Protein AF-N9P7G6-F1 (afdb_monomer_lite)

Sequence (54 aa):
MDSMNQVVEPTPFDDAQWLWCADWCKKKGLSPYDAKNWADAKFEYLKAQGENND

Radius of gyration: 13.93 Å; chains: 1; bounding box: 35×23×42 Å

Structure (mmCIF, N/CA/C/O backbone):
data_AF-N9P7G6-F1
#
_entry.id   AF-N9P7G6-F1
#
loop_
_atom_site.group_PDB
_atom_site.id
_atom_site.type_symbol
_atom_site.label_atom_id
_atom_site.label_alt_id
_atom_site.label_comp_id
_atom_site.label_asym_id
_atom_site.label_entity_id
_atom_site.label_seq_id
_atom_site.pdbx_PDB_ins_code
_atom_site.Cartn_x
_atom_site.Cartn_y
_atom_site.Cartn_z
_atom_site.occupancy
_atom_site.B_iso_or_equiv
_atom_site.auth_seq_id
_atom_site.auth_comp_id
_atom_site.auth_asym_id
_atom_site.auth_atom_id
_atom_site.pdbx_PDB_model_num
ATOM 1 N N . MET A 1 1 ? 25.046 15.138 -24.816 1.00 45.34 1 MET A N 1
ATOM 2 C CA . MET A 1 1 ? 23.731 15.325 -24.157 1.00 45.34 1 MET A CA 1
ATOM 3 C C . MET A 1 1 ? 23.195 13.929 -23.957 1.00 45.34 1 MET A C 1
ATOM 5 O O . MET A 1 1 ? 22.377 13.454 -24.731 1.00 45.34 1 MET A O 1
ATOM 9 N N . ASP A 1 2 ? 23.760 13.231 -22.986 1.00 45.16 2 ASP A N 1
ATOM 10 C CA . ASP A 1 2 ? 23.633 11.784 -22.884 1.00 45.16 2 ASP A CA 1
ATOM 11 C C . ASP A 1 2 ? 22.696 11.527 -21.718 1.00 45.16 2 ASP A C 1
ATOM 13 O O . ASP A 1 2 ? 23.100 11.262 -20.589 1.00 45.16 2 ASP A O 1
ATOM 17 N N . SER A 1 3 ? 21.412 11.755 -22.000 1.00 51.59 3 SER A N 1
ATOM 18 C CA . SER A 1 3 ? 20.315 11.381 -21.121 1.00 51.59 3 SER A CA 1
ATOM 19 C C . SER A 1 3 ? 20.275 9.858 -21.116 1.00 51.59 3 SER A C 1
ATOM 21 O O . SER A 1 3 ? 19.624 9.226 -21.946 1.00 51.59 3 SER A O 1
ATOM 23 N N . MET A 1 4 ? 21.090 9.264 -20.242 1.00 54.59 4 MET A N 1
ATOM 24 C CA . MET A 1 4 ? 21.025 7.847 -19.938 1.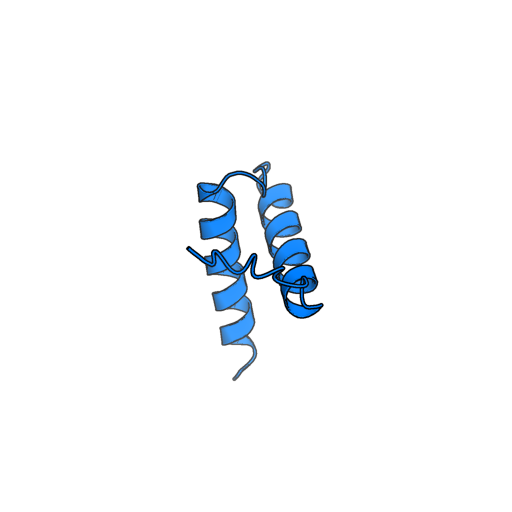00 54.59 4 MET A CA 1
ATOM 25 C C . MET A 1 4 ? 19.630 7.594 -19.378 1.00 54.59 4 MET A C 1
ATOM 27 O O . MET A 1 4 ? 19.336 7.925 -18.232 1.00 54.59 4 MET A O 1
ATOM 31 N N . ASN A 1 5 ? 18.763 7.065 -20.240 1.00 55.09 5 ASN A N 1
ATOM 32 C CA . ASN A 1 5 ? 17.518 6.409 -19.883 1.00 55.09 5 ASN A CA 1
ATOM 33 C C . ASN A 1 5 ? 17.877 5.317 -18.872 1.00 55.09 5 ASN A C 1
ATOM 35 O O . ASN A 1 5 ? 18.243 4.202 -19.244 1.00 55.09 5 ASN A O 1
ATOM 39 N N . GLN A 1 6 ? 17.852 5.668 -17.589 1.00 57.34 6 GLN A N 1
ATOM 40 C CA . GLN A 1 6 ? 17.930 4.714 -16.502 1.00 57.34 6 GLN A CA 1
ATOM 41 C C . GLN A 1 6 ? 16.607 3.954 -16.563 1.00 57.34 6 GLN A C 1
ATOM 43 O O . GLN A 1 6 ? 15.598 4.379 -16.004 1.00 57.34 6 GLN A O 1
ATOM 48 N N . VAL A 1 7 ? 16.589 2.873 -17.345 1.00 57.91 7 VAL A N 1
ATOM 49 C CA . VAL A 1 7 ? 15.563 1.843 -17.236 1.00 57.91 7 VAL A CA 1
ATOM 50 C C . VAL A 1 7 ? 15.732 1.311 -15.821 1.00 57.91 7 VAL A C 1
ATOM 52 O O . VAL A 1 7 ? 16.616 0.506 -15.549 1.00 57.91 7 VAL A O 1
ATOM 55 N N . VAL A 1 8 ? 14.975 1.883 -14.887 1.00 59.03 8 VAL A N 1
ATOM 56 C CA . VAL A 1 8 ? 14.824 1.334 -13.547 1.00 59.03 8 VAL A CA 1
ATOM 57 C C . VAL A 1 8 ? 14.090 0.025 -13.774 1.00 59.03 8 VAL A C 1
ATOM 59 O O . VAL A 1 8 ? 12.877 0.016 -13.970 1.00 59.03 8 VAL A O 1
ATOM 62 N N . GLU A 1 9 ? 14.847 -1.064 -13.892 1.00 55.47 9 GLU A N 1
ATOM 63 C CA . GLU A 1 9 ? 14.272 -2.399 -13.892 1.00 55.47 9 GLU A CA 1
ATOM 64 C C . GLU A 1 9 ? 13.487 -2.517 -12.580 1.00 55.47 9 GLU A C 1
ATOM 66 O O . GLU A 1 9 ? 14.088 -2.308 -11.520 1.00 55.47 9 GLU A O 1
ATOM 71 N N . PRO A 1 10 ? 12.158 -2.742 -12.622 1.00 52.69 10 PRO A N 1
ATOM 72 C CA . PRO A 1 10 ? 11.377 -2.874 -11.405 1.00 52.69 10 PRO A CA 1
ATOM 73 C C . PRO A 1 10 ? 11.978 -4.035 -10.627 1.00 52.69 10 PRO A C 1
ATOM 75 O O . PRO A 1 10 ? 12.011 -5.175 -11.096 1.00 52.69 10 PRO A O 1
ATOM 78 N N . THR A 1 11 ? 12.557 -3.729 -9.471 1.00 56.28 11 THR A N 1
ATOM 79 C CA . THR A 1 11 ? 13.086 -4.784 -8.623 1.00 56.28 11 THR A CA 1
ATOM 80 C C . THR A 1 11 ? 11.892 -5.537 -8.037 1.00 56.28 11 THR A C 1
ATOM 82 O O . THR A 1 11 ? 10.847 -4.937 -7.793 1.00 56.28 11 THR A O 1
ATOM 85 N N . PRO A 1 12 ? 12.001 -6.835 -7.730 1.00 54.62 12 PRO A N 1
ATOM 86 C CA . PRO A 1 12 ? 10.912 -7.557 -7.065 1.00 54.62 12 PRO A CA 1
ATOM 87 C C . PRO A 1 12 ? 10.507 -6.932 -5.709 1.00 54.62 12 PRO A C 1
ATOM 89 O O . PRO A 1 12 ? 9.406 -7.169 -5.213 1.00 54.62 12 PRO A O 1
ATOM 92 N N . PHE A 1 13 ? 11.374 -6.099 -5.115 1.00 52.50 13 PHE A N 1
ATOM 93 C CA . PHE A 1 13 ? 11.052 -5.271 -3.951 1.00 52.50 13 PHE A CA 1
ATOM 94 C C . PHE A 1 13 ? 10.120 -4.093 -4.290 1.00 52.50 13 PHE A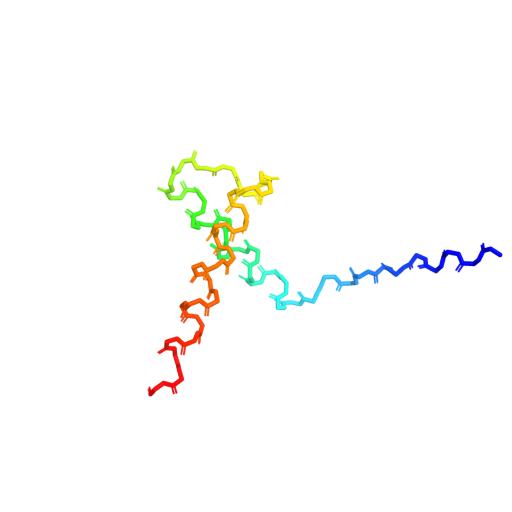 C 1
ATOM 96 O O . PHE A 1 13 ? 9.250 -3.771 -3.476 1.00 52.50 13 PHE A O 1
ATOM 103 N N . ASP A 1 14 ? 10.246 -3.495 -5.481 1.00 64.12 14 ASP A N 1
ATOM 104 C CA . ASP A 1 14 ? 9.306 -2.488 -5.991 1.00 64.12 14 ASP A CA 1
ATOM 105 C C . ASP A 1 14 ? 7.914 -3.094 -6.211 1.00 64.12 14 ASP A C 1
ATOM 107 O O . ASP A 1 14 ? 6.917 -2.452 -5.884 1.00 64.12 14 ASP A O 1
ATOM 111 N N . ASP A 1 15 ? 7.830 -4.350 -6.662 1.00 78.44 15 ASP A N 1
ATOM 112 C CA . ASP A 1 15 ? 6.547 -5.037 -6.864 1.00 78.44 15 ASP A CA 1
ATOM 113 C C . ASP A 1 15 ? 5.831 -5.335 -5.539 1.00 78.44 15 ASP A C 1
ATOM 115 O O . ASP A 1 15 ? 4.624 -5.121 -5.419 1.00 78.44 15 ASP A O 1
ATOM 119 N N . ALA A 1 16 ? 6.555 -5.787 -4.509 1.00 85.25 16 ALA A N 1
ATOM 120 C CA . ALA A 1 16 ? 5.972 -6.059 -3.193 1.00 85.25 16 ALA A CA 1
ATOM 121 C C . ALA A 1 16 ? 5.473 -4.777 -2.507 1.00 85.25 16 ALA A C 1
ATOM 123 O O . ALA A 1 16 ? 4.367 -4.751 -1.956 1.00 85.25 16 ALA A O 1
ATOM 124 N N . GLN A 1 17 ? 6.258 -3.696 -2.589 1.00 88.06 17 GLN A N 1
ATOM 125 C CA . GLN A 1 17 ? 5.825 -2.378 -2.133 1.00 88.06 17 GLN A CA 1
ATOM 126 C C . GLN A 1 17 ? 4.599 -1.909 -2.917 1.00 88.06 17 GLN A C 1
ATOM 128 O O . GLN A 1 17 ? 3.632 -1.434 -2.319 1.00 88.06 17 GLN A O 1
ATOM 133 N N . TRP A 1 18 ? 4.619 -2.056 -4.244 1.00 88.88 18 TRP A N 1
ATOM 134 C CA . TRP A 1 18 ? 3.513 -1.634 -5.090 1.00 88.88 18 TRP A CA 1
ATOM 135 C C . TRP A 1 18 ? 2.230 -2.379 -4.769 1.00 88.88 18 TRP A C 1
ATOM 137 O O . TRP A 1 18 ? 1.199 -1.739 -4.580 1.00 88.88 18 TRP A O 1
ATOM 147 N N . LEU A 1 19 ? 2.290 -3.702 -4.622 1.00 91.44 19 LEU A N 1
ATOM 148 C CA . LEU A 1 19 ? 1.131 -4.523 -4.282 1.00 91.44 19 LEU A CA 1
ATOM 149 C C . LEU A 1 19 ? 0.549 -4.145 -2.919 1.00 91.44 19 LEU A C 1
ATOM 151 O O . LEU A 1 19 ? -0.671 -4.037 -2.785 1.00 91.44 19 LEU A O 1
ATOM 155 N N . TRP A 1 20 ? 1.402 -3.894 -1.923 1.00 92.38 20 TRP A N 1
ATOM 156 C CA . TRP A 1 20 ? 0.946 -3.476 -0.601 1.00 92.38 20 TRP A CA 1
ATOM 157 C C . TRP A 1 20 ? 0.280 -2.099 -0.645 1.00 92.38 20 TRP A C 1
ATOM 159 O O . TRP A 1 20 ? -0.838 -1.932 -0.152 1.00 92.38 20 TRP A O 1
ATOM 169 N N . CYS A 1 21 ? 0.929 -1.119 -1.281 1.00 92.44 21 CYS A N 1
ATOM 170 C CA . CYS A 1 21 ? 0.382 0.228 -1.434 1.00 92.44 21 CYS A CA 1
ATOM 171 C C . CYS A 1 21 ? -0.927 0.211 -2.237 1.00 92.44 21 CYS A C 1
ATOM 173 O O . CYS A 1 21 ? -1.882 0.906 -1.886 1.00 92.44 21 CYS A O 1
ATOM 175 N N . ALA A 1 22 ? -1.001 -0.614 -3.283 1.00 92.44 22 ALA A N 1
ATOM 176 C CA . ALA A 1 22 ? -2.197 -0.804 -4.091 1.00 92.44 22 ALA A CA 1
ATOM 177 C C . ALA A 1 22 ? -3.358 -1.392 -3.284 1.00 92.44 22 ALA A C 1
ATOM 179 O O . ALA A 1 22 ? -4.477 -0.882 -3.373 1.00 92.44 22 ALA A O 1
ATOM 180 N N . ASP A 1 23 ? -3.105 -2.412 -2.462 1.00 94.25 23 ASP A N 1
ATOM 181 C CA . ASP A 1 23 ? -4.118 -3.001 -1.584 1.00 94.25 23 ASP A CA 1
ATOM 182 C C . ASP A 1 23 ? -4.573 -2.015 -0.493 1.00 94.25 23 ASP A C 1
ATOM 184 O O . ASP A 1 23 ? -5.771 -1.852 -0.250 1.00 94.25 23 ASP A O 1
ATOM 188 N N . TRP A 1 24 ? -3.642 -1.270 0.112 1.00 94.50 24 TRP A N 1
ATOM 189 C CA . TRP A 1 24 ? -3.968 -0.225 1.088 1.00 94.50 24 TRP A CA 1
ATOM 190 C C . TRP A 1 24 ? -4.870 0.861 0.490 1.00 94.50 24 TRP A C 1
ATOM 192 O O . TRP A 1 24 ? -5.898 1.208 1.079 1.00 94.50 24 TRP A O 1
ATOM 202 N N . CYS A 1 25 ? -4.537 1.351 -0.709 1.00 93.81 25 CYS A N 1
ATOM 203 C CA . CYS A 1 25 ? -5.361 2.317 -1.432 1.00 93.81 25 CYS A CA 1
ATOM 204 C C . CYS A 1 25 ? -6.745 1.732 -1.740 1.00 93.81 25 CYS A C 1
ATOM 206 O O . CYS A 1 25 ? -7.763 2.355 -1.432 1.00 93.81 25 CYS A O 1
ATOM 208 N N . LYS A 1 26 ? -6.802 0.496 -2.251 1.00 93.38 26 LYS A N 1
ATOM 209 C CA . LYS A 1 26 ? -8.055 -0.187 -2.597 1.00 93.38 26 LYS A CA 1
ATOM 210 C C . LYS A 1 26 ? -8.990 -0.350 -1.397 1.00 93.38 26 LYS A C 1
ATOM 212 O O . LYS A 1 26 ? -10.181 -0.071 -1.525 1.00 93.38 26 LYS A O 1
ATOM 217 N N . LYS A 1 27 ? -8.474 -0.731 -0.223 1.00 94.44 27 LYS A N 1
ATOM 218 C CA . LYS A 1 27 ? -9.258 -0.852 1.027 1.00 94.44 27 LYS A CA 1
ATOM 219 C C . LYS A 1 27 ? -9.900 0.464 1.465 1.00 94.44 27 LYS A C 1
ATOM 221 O O . LYS A 1 27 ? -10.930 0.449 2.132 1.00 94.44 27 LYS A O 1
ATOM 226 N N . LYS A 1 28 ? -9.309 1.595 1.079 1.00 92.88 28 LYS A N 1
ATOM 227 C CA . LYS A 1 28 ? -9.806 2.944 1.377 1.00 92.88 28 LYS A CA 1
ATOM 228 C C . LYS A 1 28 ? -10.654 3.548 0.255 1.00 92.88 28 LYS A C 1
ATOM 230 O O . LYS A 1 28 ? -11.090 4.687 0.386 1.00 92.88 28 LYS A O 1
ATOM 235 N N . GLY A 1 29 ? -10.880 2.814 -0.838 1.00 94.31 29 GLY A N 1
ATOM 236 C CA . GLY A 1 29 ? -11.545 3.340 -2.033 1.00 94.31 29 GLY A CA 1
ATOM 237 C C . GLY A 1 29 ? -10.712 4.391 -2.779 1.00 94.31 29 GLY A C 1
ATOM 238 O O 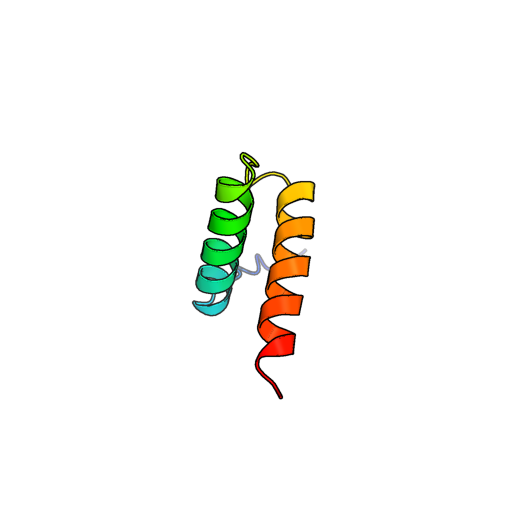. GLY A 1 29 ? -11.267 5.203 -3.512 1.00 94.31 29 GLY A O 1
ATOM 239 N N . LEU A 1 30 ? -9.393 4.396 -2.573 1.00 93.06 30 LEU A N 1
ATOM 240 C CA . LEU A 1 30 ? -8.441 5.306 -3.202 1.00 93.06 30 LEU A CA 1
ATOM 241 C C . LEU A 1 30 ? -7.771 4.641 -4.407 1.00 93.06 30 LEU A C 1
ATOM 243 O O . LEU A 1 30 ? -7.575 3.425 -4.445 1.00 93.06 30 LEU A O 1
ATOM 247 N N . SER A 1 31 ? -7.365 5.453 -5.379 1.00 90.06 31 SER A N 1
ATOM 248 C CA . SER A 1 31 ? -6.548 4.992 -6.502 1.00 90.06 31 SER A CA 1
ATOM 249 C C . SER A 1 31 ? -5.064 5.018 -6.117 1.00 90.06 31 SER A C 1
ATOM 251 O O . SER A 1 31 ? -4.586 6.070 -5.691 1.00 90.06 31 SER A O 1
ATOM 253 N N . PRO A 1 32 ? -4.307 3.917 -6.285 1.00 86.31 32 PRO A N 1
ATOM 254 C CA . PRO A 1 32 ? -2.865 3.894 -6.031 1.00 86.31 32 PRO A CA 1
ATOM 255 C C . PRO A 1 32 ? -2.034 4.605 -7.103 1.00 86.31 32 PRO A C 1
ATOM 257 O O . PRO A 1 32 ? -0.839 4.799 -6.910 1.00 86.31 32 PRO A O 1
ATOM 260 N N . TYR A 1 33 ? -2.653 4.999 -8.217 1.00 86.88 33 TYR A N 1
ATOM 261 C CA . TYR A 1 33 ? -2.000 5.775 -9.272 1.00 86.88 33 TYR A CA 1
ATOM 262 C C . TYR A 1 33 ? -1.995 7.282 -8.975 1.00 86.88 33 TYR A C 1
ATOM 264 O O . TYR A 1 33 ? -1.247 8.030 -9.600 1.00 86.88 33 TYR A O 1
ATOM 272 N N . ASP A 1 34 ? -2.806 7.739 -8.015 1.00 90.88 34 ASP A N 1
ATOM 273 C CA . ASP A 1 34 ? -2.757 9.116 -7.529 1.00 90.88 34 ASP A CA 1
ATOM 274 C C . ASP A 1 34 ? -1.528 9.322 -6.645 1.00 90.88 34 ASP A C 1
ATOM 276 O O . ASP A 1 34 ? -1.359 8.651 -5.625 1.00 90.88 34 ASP A O 1
ATOM 280 N N . ALA A 1 35 ? -0.706 10.317 -6.981 1.00 87.44 35 ALA A N 1
ATOM 281 C CA . ALA A 1 35 ? 0.544 10.597 -6.275 1.00 87.44 35 ALA A CA 1
ATOM 282 C C . ALA A 1 35 ? 0.348 10.841 -4.766 1.00 87.44 35 ALA A C 1
ATOM 284 O O . ALA A 1 35 ? 1.163 10.396 -3.958 1.00 87.44 35 ALA A O 1
ATOM 285 N N . LYS A 1 36 ? -0.750 11.503 -4.373 1.00 91.69 36 LYS A N 1
ATOM 286 C CA . LYS A 1 36 ? -1.076 11.732 -2.958 1.00 91.69 36 LYS A CA 1
ATOM 287 C C . LYS A 1 36 ? -1.399 10.423 -2.233 1.00 91.69 36 LYS A C 1
ATOM 289 O O . LYS A 1 36 ? -0.867 10.173 -1.158 1.00 91.69 36 LYS A O 1
ATOM 294 N N . ASN A 1 37 ? -2.241 9.587 -2.833 1.00 91.62 37 ASN A N 1
ATOM 295 C CA . ASN A 1 37 ? -2.650 8.314 -2.240 1.00 91.62 37 ASN A CA 1
ATOM 296 C C . ASN A 1 37 ? -1.465 7.351 -2.153 1.00 91.62 37 ASN A C 1
ATOM 298 O O . ASN A 1 37 ? -1.298 6.666 -1.152 1.00 9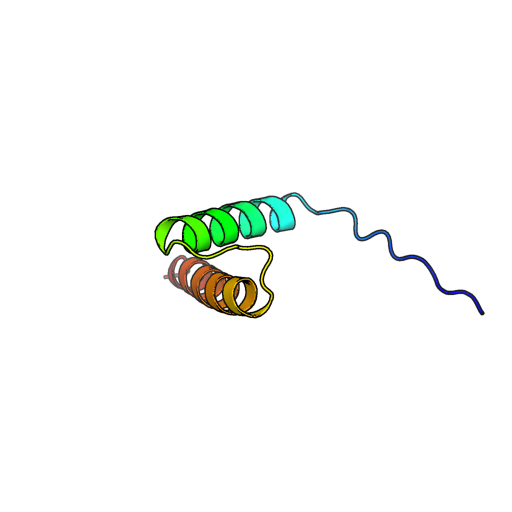1.62 37 ASN A O 1
ATOM 302 N N . TRP A 1 38 ? -0.610 7.350 -3.177 1.00 88.38 38 TRP A N 1
ATOM 303 C CA . TRP A 1 38 ? 0.627 6.586 -3.186 1.00 88.38 38 TRP A CA 1
ATOM 304 C C . TRP A 1 38 ? 1.597 7.031 -2.088 1.00 88.38 38 TRP A C 1
ATOM 306 O O . TRP A 1 38 ? 2.182 6.186 -1.417 1.00 88.38 38 TRP A O 1
ATOM 316 N N . ALA A 1 39 ? 1.754 8.341 -1.869 1.00 91.12 39 ALA A N 1
ATOM 317 C CA . ALA A 1 39 ? 2.588 8.862 -0.789 1.00 91.12 39 ALA A CA 1
ATOM 318 C C . ALA A 1 39 ? 2.053 8.454 0.596 1.00 91.12 39 ALA A C 1
ATOM 320 O O . ALA A 1 39 ? 2.827 7.970 1.422 1.00 91.12 39 ALA A O 1
ATOM 321 N N . ASP A 1 40 ? 0.739 8.578 0.813 1.00 94.06 40 ASP A N 1
ATOM 322 C CA . ASP A 1 40 ? 0.074 8.156 2.053 1.00 94.06 40 ASP A CA 1
ATOM 323 C C . ASP A 1 40 ? 0.233 6.632 2.275 1.00 94.06 40 ASP A C 1
ATOM 325 O O . ASP A 1 40 ? 0.603 6.187 3.361 1.00 94.06 40 ASP A O 1
ATOM 329 N N . ALA A 1 41 ? 0.044 5.818 1.230 1.00 92.81 41 ALA A N 1
ATOM 330 C CA . ALA A 1 41 ? 0.218 4.367 1.293 1.00 92.81 41 ALA A CA 1
ATOM 331 C C . ALA A 1 41 ? 1.679 3.962 1.543 1.00 92.81 41 ALA A C 1
ATOM 333 O O . ALA A 1 41 ? 1.952 3.077 2.350 1.00 92.81 41 ALA A O 1
ATOM 334 N N . LYS A 1 42 ? 2.637 4.635 0.896 1.00 90.38 42 LYS A N 1
ATOM 335 C CA . LYS A 1 42 ? 4.072 4.390 1.084 1.00 90.38 42 LYS A CA 1
ATOM 336 C C . LYS A 1 42 ? 4.521 4.730 2.503 1.00 90.38 42 LYS A C 1
ATOM 338 O O . LYS A 1 42 ? 5.358 4.016 3.049 1.00 90.38 42 LYS A O 1
ATOM 343 N N . PHE A 1 43 ? 3.970 5.783 3.104 1.00 92.31 43 PHE A N 1
ATOM 344 C CA . PHE A 1 43 ? 4.232 6.125 4.500 1.00 92.31 43 PHE A CA 1
ATOM 345 C C . PHE A 1 43 ? 3.795 4.998 5.446 1.00 92.31 43 PHE A C 1
ATOM 347 O O . PHE A 1 43 ? 4.585 4.541 6.271 1.00 92.31 43 PHE A O 1
ATOM 354 N N . GLU A 1 44 ? 2.575 4.488 5.272 1.00 93.06 44 GLU A N 1
ATOM 355 C CA . GLU A 1 44 ? 2.059 3.371 6.073 1.00 93.06 44 GLU A CA 1
ATOM 356 C C . GLU A 1 44 ? 2.823 2.064 5.814 1.00 93.06 44 GLU A C 1
ATOM 358 O O . GLU A 1 44 ? 3.102 1.321 6.753 1.00 93.06 44 GLU A O 1
ATOM 363 N N . TYR A 1 45 ? 3.227 1.806 4.567 1.00 90.69 45 TYR A N 1
ATOM 364 C CA . TYR A 1 45 ? 4.066 0.659 4.215 1.00 90.69 45 TYR A CA 1
ATOM 365 C C . TYR A 1 45 ? 5.397 0.689 4.970 1.00 90.69 45 TYR A C 1
ATOM 367 O O . TYR A 1 45 ? 5.792 -0.304 5.577 1.00 90.69 45 TYR A O 1
ATOM 375 N N . LEU A 1 46 ? 6.085 1.836 4.964 1.00 88.88 46 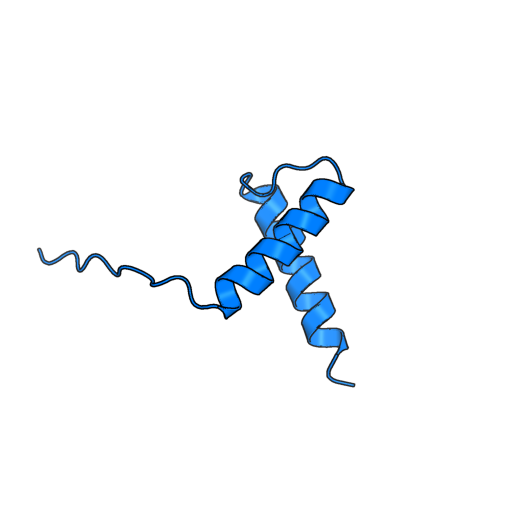LEU A N 1
ATOM 376 C CA . LEU A 1 46 ? 7.363 2.000 5.658 1.00 88.88 46 LEU A CA 1
ATOM 377 C C . LEU A 1 46 ? 7.208 1.856 7.174 1.00 88.88 46 LEU A C 1
ATOM 379 O O . LEU A 1 46 ? 8.059 1.242 7.812 1.00 88.88 46 LEU A O 1
ATOM 383 N N . LYS A 1 47 ? 6.111 2.366 7.741 1.00 89.19 47 LYS A N 1
ATOM 384 C CA . LYS A 1 47 ? 5.781 2.177 9.156 1.00 89.19 47 LYS A CA 1
ATOM 385 C C . LYS A 1 47 ? 5.585 0.692 9.495 1.00 89.19 47 LYS A C 1
ATOM 387 O O . LYS A 1 47 ? 6.221 0.197 10.420 1.00 89.19 47 LYS A O 1
ATOM 392 N N . ALA A 1 48 ? 4.803 -0.031 8.691 1.00 87.56 48 ALA A N 1
ATOM 393 C CA . ALA A 1 48 ? 4.568 -1.465 8.867 1.00 87.56 48 ALA A CA 1
ATOM 394 C C . ALA A 1 48 ? 5.846 -2.312 8.703 1.00 87.56 48 ALA A C 1
ATOM 396 O O . ALA A 1 48 ? 5.997 -3.335 9.364 1.00 87.56 48 ALA A O 1
ATOM 397 N N . GLN A 1 49 ? 6.781 -1.902 7.839 1.00 83.44 49 GLN A N 1
ATOM 398 C CA . GLN A 1 49 ? 8.093 -2.552 7.707 1.00 83.44 49 GLN A CA 1
ATOM 399 C C . GLN A 1 49 ? 9.021 -2.228 8.891 1.00 83.44 49 GLN A C 1
ATOM 401 O O . GLN A 1 49 ? 9.776 -3.090 9.335 1.00 83.44 49 GLN A O 1
ATOM 406 N N . GLY A 1 50 ? 8.950 -1.007 9.431 1.00 72.75 50 GLY A N 1
ATOM 407 C CA . GLY A 1 50 ? 9.714 -0.588 10.608 1.00 72.75 50 GLY A CA 1
ATOM 408 C C . GLY A 1 50 ? 9.293 -1.300 11.897 1.00 72.75 50 GLY A C 1
ATOM 409 O O . GLY A 1 50 ? 10.157 -1.651 12.692 1.00 72.75 50 GLY A O 1
ATOM 410 N N . GLU A 1 51 ? 7.997 -1.580 12.071 1.00 58.28 51 GLU A N 1
ATOM 411 C CA . GLU A 1 51 ? 7.455 -2.303 13.237 1.00 58.28 51 GLU A CA 1
ATOM 412 C C . GLU A 1 51 ? 7.820 -3.802 13.278 1.00 58.28 51 GLU A C 1
ATOM 414 O O . GLU A 1 51 ? 7.685 -4.420 14.324 1.00 58.28 51 GLU A O 1
ATOM 419 N N . ASN A 1 52 ? 8.334 -4.394 12.191 1.00 54.16 52 ASN A N 1
ATOM 420 C CA . ASN A 1 52 ? 8.798 -5.794 12.179 1.00 54.16 52 ASN A CA 1
ATOM 421 C C . ASN A 1 52 ? 10.266 -5.974 12.637 1.00 54.16 52 ASN A C 1
ATOM 423 O O . ASN A 1 52 ? 10.830 -7.048 12.439 1.00 54.16 52 ASN A O 1
ATOM 427 N N . ASN A 1 53 ? 10.904 -4.938 13.198 1.00 50.19 53 ASN A N 1
ATOM 428 C CA . ASN A 1 53 ? 12.289 -4.989 13.698 1.00 50.19 53 ASN A CA 1
ATOM 429 C C . ASN A 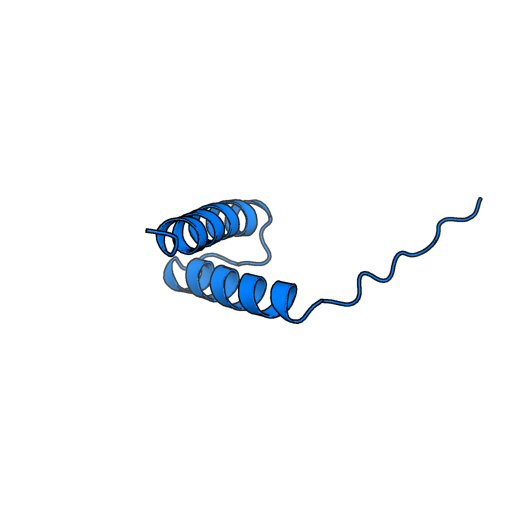1 53 ? 12.405 -4.949 15.242 1.00 50.19 53 ASN A C 1
ATOM 431 O O . ASN A 1 53 ? 13.477 -4.596 15.735 1.00 50.19 53 ASN A O 1
ATOM 435 N N . ASP A 1 54 ? 11.349 -5.294 15.991 1.00 42.12 54 ASP A N 1
ATOM 436 C CA . ASP A 1 54 ? 11.399 -5.493 17.458 1.00 42.12 54 ASP A CA 1
ATOM 437 C C . ASP A 1 54 ? 11.336 -6.985 17.832 1.00 42.12 54 ASP A C 1
ATOM 439 O O . ASP A 1 54 ? 10.425 -7.686 17.327 1.00 42.12 54 ASP A O 1
#

pLDDT: mean 77.89, std 17.76, range [42.12, 94.5]

Secondary structure (DSSP, 8-state):
-----------HHHHHHHHHHHHHHHHTT--TTSHHHHHHHHHHHHHHHHGGG-

Foldseek 3Di:
DCPPPPPPPCDVVNVVLLVQLCVVCVVVVHHCVDPVSVVVSSVVVVVVVVVVPD